Protein AF-K1SK72-F1 (afdb_monomer_lite)

Sequence (101 aa):
MTEEQFQRLERYRELTRLPVTTYFRKLIAESEIVERPSRIRFRLHEEVNKIDSNIRQILRNPRAKELDREAADRIRFLLEHILEQAYHINAYHDLSHKDGQ

Radius of gyration: 20.73 Å; chains: 1; bounding box: 44×26×58 Å

Structure (mmCIF, N/CA/C/O backbone):
data_AF-K1SK72-F1
#
_entry.id   AF-K1SK72-F1
#
loop_
_atom_site.group_PDB
_atom_site.id
_atom_site.type_symbol
_atom_site.label_atom_id
_atom_site.label_alt_id
_atom_site.label_comp_id
_atom_site.label_asym_id
_atom_site.label_entity_id
_atom_site.label_seq_id
_atom_site.pdbx_PDB_ins_code
_atom_site.Cartn_x
_atom_site.Cartn_y
_atom_site.Cartn_z
_atom_site.occupancy
_atom_site.B_iso_or_equiv
_atom_site.auth_seq_id
_atom_site.auth_comp_id
_atom_site.auth_asym_id
_atom_site.auth_atom_id
_atom_site.pdbx_PDB_model_num
ATOM 1 N N . MET A 1 1 ? -23.966 0.284 28.587 1.00 79.81 1 MET A N 1
ATOM 2 C CA . MET A 1 1 ? -22.622 -0.116 28.131 1.00 79.81 1 MET A CA 1
ATOM 3 C C . MET A 1 1 ? -22.016 -0.954 29.235 1.00 79.81 1 MET A C 1
ATOM 5 O O . MET A 1 1 ? -21.989 -0.478 30.362 1.00 79.81 1 MET A O 1
ATOM 9 N N . THR A 1 2 ? -21.666 -2.204 28.948 1.00 94.56 2 THR A N 1
ATOM 10 C CA . THR A 1 2 ? -21.021 -3.098 29.922 1.00 94.56 2 THR A CA 1
ATOM 11 C C . THR A 1 2 ? -19.523 -2.801 30.012 1.00 94.56 2 THR A C 1
ATOM 13 O O . THR A 1 2 ? -18.963 -2.164 29.118 1.00 94.56 2 THR A O 1
ATOM 16 N N . GLU A 1 3 ? -18.869 -3.281 31.068 1.00 93.88 3 GLU A N 1
ATOM 17 C CA . GLU A 1 3 ? -17.418 -3.147 31.250 1.00 93.88 3 GLU A CA 1
ATOM 18 C C . GLU A 1 3 ? -16.637 -3.752 30.069 1.00 93.88 3 GLU A C 1
ATOM 20 O O . GLU A 1 3 ? -15.750 -3.119 29.504 1.00 93.88 3 GLU A O 1
ATOM 25 N N . GLU A 1 4 ? -17.050 -4.925 29.585 1.00 91.69 4 GLU A N 1
ATOM 26 C CA . GLU A 1 4 ? -16.455 -5.557 28.400 1.00 91.69 4 GLU A CA 1
ATOM 27 C C . GLU A 1 4 ? -16.602 -4.705 27.130 1.00 91.69 4 GLU A C 1
ATOM 29 O O . GLU A 1 4 ? -15.674 -4.602 26.322 1.00 91.69 4 GLU A O 1
ATOM 34 N N . GLN A 1 5 ? -17.764 -4.068 26.940 1.00 87.19 5 GLN A N 1
ATOM 35 C CA . GLN A 1 5 ? -18.000 -3.174 25.805 1.00 87.19 5 GLN A CA 1
ATOM 36 C C . GLN A 1 5 ? -17.120 -1.924 25.887 1.00 87.19 5 GLN A C 1
ATOM 38 O O . GLN A 1 5 ? -16.616 -1.465 24.860 1.00 87.19 5 GLN A O 1
ATOM 43 N N . PHE A 1 6 ? -16.912 -1.396 27.094 1.00 90.00 6 PHE A N 1
ATOM 44 C CA . PHE A 1 6 ? -16.028 -0.262 27.333 1.00 90.00 6 PHE A CA 1
ATOM 45 C C . PHE A 1 6 ? -14.558 -0.622 27.070 1.00 90.00 6 PHE A C 1
ATOM 47 O O . PHE A 1 6 ? -13.883 0.079 26.319 1.00 90.00 6 PHE A O 1
ATOM 54 N N . GLN A 1 7 ? -14.084 -1.769 27.560 1.00 89.94 7 GLN A N 1
ATOM 55 C CA . GLN A 1 7 ? -12.729 -2.259 27.280 1.00 89.94 7 GLN A CA 1
ATOM 56 C C . GLN A 1 7 ? -12.498 -2.509 25.784 1.00 89.94 7 GLN A C 1
ATOM 58 O O . GLN A 1 7 ? -11.431 -2.210 25.245 1.00 89.94 7 GLN A O 1
ATOM 63 N N . ARG A 1 8 ? -13.507 -3.024 25.069 1.00 87.62 8 ARG A N 1
ATOM 64 C CA . ARG A 1 8 ? -13.445 -3.185 23.608 1.00 87.62 8 ARG A CA 1
ATOM 65 C C . ARG A 1 8 ? -13.348 -1.839 22.884 1.00 87.62 8 ARG A C 1
ATOM 67 O O . ARG A 1 8 ? -12.594 -1.739 21.916 1.00 87.62 8 ARG A O 1
ATOM 74 N N . LEU A 1 9 ? -14.063 -0.817 23.358 1.00 89.06 9 LEU A N 1
ATOM 75 C CA . LEU A 1 9 ? -13.963 0.548 22.836 1.00 89.06 9 LEU A CA 1
ATOM 76 C C . LEU A 1 9 ? -12.571 1.150 23.082 1.00 89.06 9 LEU A C 1
ATOM 78 O O . LEU A 1 9 ? -12.002 1.736 22.163 1.00 89.06 9 LEU A O 1
ATOM 82 N N . GLU A 1 10 ? -12.003 0.997 24.277 1.00 90.25 10 GLU A N 1
ATOM 83 C CA . GLU A 1 10 ? -10.664 1.521 24.578 1.00 90.25 10 GLU A CA 1
ATOM 84 C C . GLU A 1 10 ? -9.587 0.849 23.712 1.00 90.25 10 GLU A C 1
ATOM 86 O O . GLU A 1 10 ? -8.834 1.553 23.035 1.00 90.25 10 GLU A O 1
ATOM 91 N N . ARG A 1 11 ? -9.615 -0.485 23.564 1.00 87.31 11 ARG A N 1
ATOM 92 C CA . ARG A 1 11 ? -8.730 -1.199 22.620 1.00 87.31 11 ARG A CA 1
ATOM 93 C C . ARG A 1 11 ? -8.868 -0.693 21.183 1.00 87.31 11 ARG A C 1
ATOM 95 O O . ARG A 1 11 ? -7.873 -0.492 20.490 1.00 87.31 11 ARG A O 1
ATOM 102 N N . TYR A 1 12 ? -10.094 -0.434 20.722 1.00 86.19 12 TYR A N 1
ATOM 103 C CA . TYR A 1 12 ? -10.316 0.144 19.394 1.00 86.19 12 TYR A CA 1
ATOM 104 C C . TYR A 1 12 ? -9.640 1.510 19.236 1.00 86.19 12 TYR A C 1
ATOM 106 O O . TYR A 1 12 ? -9.038 1.799 18.196 1.00 86.19 12 TYR A O 1
ATOM 114 N N . ARG A 1 13 ? -9.752 2.375 20.248 1.00 87.81 13 ARG A N 1
ATOM 115 C CA . ARG A 1 13 ? -9.159 3.717 20.213 1.00 87.81 13 ARG A CA 1
ATOM 116 C C . ARG A 1 13 ? -7.639 3.657 20.206 1.00 87.81 13 ARG A C 1
ATOM 118 O O . ARG A 1 13 ? -7.015 4.474 19.529 1.00 87.81 13 ARG A O 1
ATOM 125 N N . GLU A 1 14 ? -7.050 2.698 20.908 1.00 87.00 14 GLU A N 1
ATOM 126 C CA . GLU A 1 14 ? -5.605 2.473 20.903 1.00 87.00 14 GLU A CA 1
ATOM 127 C C . GLU A 1 14 ? -5.104 2.012 19.531 1.00 87.00 14 GLU A C 1
ATOM 129 O O . GLU A 1 14 ? -4.185 2.631 18.986 1.00 87.00 14 GLU A O 1
ATOM 134 N N . LEU A 1 15 ? -5.759 1.001 18.948 1.00 83.19 15 LEU A N 1
ATOM 135 C CA . LEU A 1 15 ? -5.384 0.403 17.661 1.00 83.19 15 LEU A CA 1
ATOM 136 C C . LEU A 1 15 ? -5.575 1.366 16.486 1.00 83.19 15 LEU A C 1
ATOM 138 O O . LEU A 1 15 ? -4.719 1.502 15.615 1.00 83.19 15 LEU A O 1
ATOM 142 N N . THR A 1 16 ? -6.709 2.059 16.438 1.00 82.69 16 THR A N 1
ATOM 143 C CA . THR A 1 16 ? -7.079 2.853 15.256 1.00 82.69 16 THR A CA 1
ATOM 144 C C . THR A 1 16 ? -6.725 4.329 15.393 1.00 82.69 16 THR A C 1
ATOM 146 O O . THR A 1 16 ? -6.599 5.038 14.394 1.00 82.69 16 THR A O 1
ATOM 149 N N . ARG A 1 17 ? -6.579 4.827 16.630 1.00 83.56 17 ARG A N 1
ATOM 150 C CA . ARG A 1 17 ? -6.503 6.265 16.948 1.00 83.56 17 ARG A CA 1
ATOM 151 C C . ARG A 1 17 ? -7.684 7.072 16.393 1.00 83.56 17 ARG A C 1
ATOM 153 O O . ARG A 1 17 ? -7.567 8.284 16.221 1.00 83.56 17 ARG A O 1
ATOM 160 N N . LEU A 1 18 ? -8.813 6.418 16.110 1.00 85.50 18 LEU A N 1
ATOM 161 C CA . LEU A 1 18 ? -10.009 7.063 15.581 1.00 85.50 18 LEU A CA 1
ATOM 162 C C . LEU A 1 18 ? -10.928 7.553 16.713 1.00 85.50 18 LEU A C 1
ATOM 164 O O . LEU A 1 18 ? -10.954 6.966 17.799 1.00 85.50 18 LEU A O 1
ATOM 168 N N . PRO A 1 19 ? -11.733 8.606 16.472 1.00 89.75 19 PRO A N 1
ATOM 169 C CA . PRO A 1 19 ? -12.733 9.060 17.432 1.00 89.75 19 PRO A CA 1
ATOM 170 C C . PRO A 1 19 ? -13.769 7.977 17.754 1.00 89.75 19 PRO A C 1
ATOM 172 O O . PRO A 1 19 ? -14.143 7.189 16.883 1.00 89.75 19 PRO A O 1
ATOM 175 N N . VAL A 1 20 ? -14.322 8.020 18.970 1.00 91.00 20 VAL A N 1
ATOM 176 C CA . VAL A 1 20 ? -15.399 7.125 19.442 1.00 91.00 20 VAL A CA 1
ATOM 177 C C . VAL A 1 20 ? -16.598 7.105 18.486 1.00 91.00 20 VAL A C 1
ATOM 179 O O . VAL A 1 20 ? -17.184 6.061 18.227 1.00 91.00 20 VAL A O 1
ATOM 182 N N . THR A 1 21 ? -16.942 8.240 17.879 1.00 93.00 21 THR A N 1
ATOM 183 C CA . THR A 1 21 ? -18.030 8.311 16.889 1.00 93.00 21 THR A CA 1
ATOM 184 C C . THR A 1 21 ? -17.760 7.453 15.653 1.00 93.00 21 THR A C 1
ATOM 186 O O . THR A 1 21 ? -18.685 6.898 15.066 1.00 93.00 21 THR A O 1
ATOM 189 N N . THR A 1 22 ? -16.494 7.298 15.268 1.00 89.69 22 THR A N 1
ATOM 190 C CA . THR A 1 22 ? -16.090 6.459 14.135 1.00 89.69 22 THR A CA 1
ATOM 191 C C . THR A 1 22 ? -16.166 4.978 14.481 1.00 89.69 22 THR A C 1
ATOM 193 O O . THR A 1 22 ? -16.570 4.200 13.622 1.00 89.69 22 THR A O 1
ATOM 196 N N . TYR A 1 23 ? -15.867 4.604 15.732 1.00 87.06 23 TYR A N 1
ATOM 197 C CA . TYR A 1 23 ? -16.105 3.245 16.228 1.00 87.06 23 TYR A CA 1
ATOM 198 C C . TYR A 1 23 ? -17.564 2.845 16.042 1.00 87.06 23 TYR A C 1
ATOM 200 O O . TYR A 1 23 ? -17.850 1.849 15.389 1.00 87.06 23 TYR A O 1
ATOM 208 N N . PHE A 1 24 ? -18.489 3.661 16.555 1.00 90.06 24 PHE A N 1
ATOM 209 C CA . PHE A 1 24 ? -19.912 3.352 16.474 1.00 90.06 24 PHE A CA 1
ATOM 210 C C . PHE A 1 24 ? -20.420 3.320 15.035 1.00 90.06 24 PHE A C 1
ATOM 212 O O . PHE A 1 24 ? -21.157 2.404 14.688 1.00 90.06 24 PHE A O 1
ATOM 219 N N . ARG A 1 25 ? -19.982 4.246 14.168 1.00 91.19 25 ARG A N 1
ATOM 220 C CA . ARG A 1 25 ? -20.323 4.180 12.736 1.00 91.19 25 ARG A CA 1
ATOM 221 C C . ARG A 1 25 ? -19.855 2.874 12.096 1.00 91.19 25 ARG A C 1
ATOM 223 O O . ARG A 1 25 ? -20.636 2.257 11.385 1.00 91.19 25 ARG A O 1
ATOM 230 N N . LYS A 1 26 ? -18.614 2.446 12.359 1.00 88.25 26 LYS A N 1
ATOM 231 C CA . LYS A 1 26 ? -18.079 1.181 11.833 1.00 88.25 26 LYS A CA 1
ATOM 232 C C . LYS A 1 26 ? -18.802 -0.036 12.404 1.00 88.25 26 LYS A C 1
ATOM 234 O O . LYS A 1 26 ? -19.055 -0.967 11.656 1.00 88.25 26 LYS A O 1
ATOM 239 N N . LEU A 1 27 ? -19.159 -0.007 13.688 1.00 85.88 27 LEU A N 1
ATOM 240 C CA . LEU A 1 27 ? -19.906 -1.078 14.343 1.00 85.88 27 LEU A CA 1
ATOM 241 C C . LEU A 1 27 ? -21.310 -1.235 13.742 1.00 85.88 27 LEU A C 1
ATOM 243 O O . LEU A 1 27 ? -21.713 -2.348 13.438 1.00 85.88 27 LEU A O 1
ATOM 247 N N . ILE A 1 28 ? -22.026 -0.124 13.538 1.00 90.25 28 ILE A N 1
ATOM 248 C CA . ILE A 1 28 ? -23.364 -0.110 12.921 1.00 90.25 28 ILE A CA 1
ATOM 249 C C . ILE A 1 28 ? -23.300 -0.574 11.464 1.00 90.25 28 ILE A C 1
ATOM 251 O O . ILE A 1 28 ? -24.182 -1.288 11.007 1.00 90.25 28 ILE A O 1
ATOM 255 N N . ALA A 1 29 ? -22.267 -0.155 10.734 1.00 92.06 29 ALA A N 1
ATOM 256 C CA . ALA A 1 29 ? -22.069 -0.516 9.335 1.00 92.06 29 ALA A CA 1
ATOM 257 C C . ALA A 1 29 ? -21.371 -1.874 9.142 1.00 92.06 29 ALA A C 1
ATOM 259 O O . ALA A 1 29 ? -20.937 -2.153 8.027 1.00 92.06 29 ALA A O 1
ATOM 260 N N . GLU A 1 30 ? -21.174 -2.655 10.214 1.00 86.75 30 GLU A N 1
ATOM 261 C CA . GLU A 1 30 ? -20.474 -3.953 10.209 1.00 86.75 30 GLU A CA 1
ATOM 262 C C . GLU A 1 30 ? -19.141 -3.925 9.437 1.00 86.75 30 GLU A C 1
ATOM 264 O O . GLU A 1 30 ? -18.722 -4.880 8.788 1.00 86.75 30 GLU A O 1
ATOM 269 N N . SER A 1 31 ? -18.465 -2.778 9.482 1.00 84.88 31 SER A N 1
ATOM 270 C CA . SER A 1 31 ? -17.263 -2.532 8.701 1.00 84.88 31 SER A CA 1
ATOM 271 C C . SER A 1 31 ? -16.041 -3.128 9.376 1.00 84.88 31 SER A C 1
ATOM 273 O O . SER A 1 31 ? -15.891 -3.047 10.597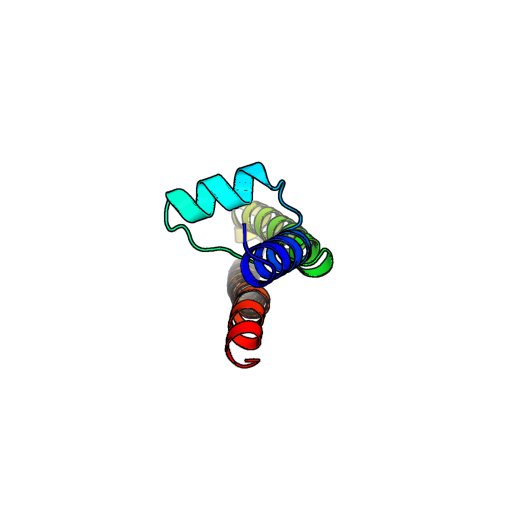 1.00 84.88 31 SER A O 1
ATOM 275 N N . GLU A 1 32 ? -15.095 -3.598 8.565 1.00 81.06 32 GLU A N 1
ATOM 276 C CA . GLU A 1 32 ? -13.803 -4.035 9.074 1.00 81.06 32 GLU A CA 1
ATOM 277 C C . GLU A 1 32 ? -13.094 -2.895 9.830 1.00 81.06 32 GLU A C 1
ATOM 279 O O . GLU A 1 32 ? -13.069 -1.714 9.430 1.00 81.06 32 GLU A O 1
ATOM 284 N N . ILE A 1 33 ? -12.545 -3.266 10.983 1.00 74.94 33 ILE A N 1
ATOM 285 C CA . ILE A 1 33 ? -11.736 -2.408 11.834 1.00 74.94 33 ILE A CA 1
ATOM 286 C C . ILE A 1 33 ? -10.288 -2.778 11.562 1.00 74.94 33 ILE A C 1
ATOM 288 O O . ILE A 1 33 ? -9.834 -3.849 11.948 1.00 74.94 33 ILE A O 1
ATOM 292 N N . VAL A 1 34 ? -9.577 -1.864 10.914 1.00 75.38 34 VAL A N 1
ATOM 293 C CA . VAL A 1 34 ? -8.167 -2.035 10.572 1.00 75.38 34 VAL A CA 1
ATOM 294 C C . VAL A 1 34 ? -7.343 -1.158 11.503 1.00 75.38 34 VAL A C 1
ATOM 296 O O . VAL A 1 34 ? -7.692 0.004 11.745 1.00 75.38 34 VAL A O 1
ATOM 299 N N . GLU A 1 35 ? -6.270 -1.724 12.049 1.00 78.56 35 GLU A N 1
ATOM 300 C CA . GLU A 1 35 ? -5.308 -0.983 12.857 1.00 78.56 35 GLU A CA 1
ATOM 301 C C . GLU A 1 35 ? -4.711 0.173 12.049 1.00 78.56 35 GLU A C 1
ATOM 303 O O . GLU A 1 35 ? -4.495 0.089 10.837 1.00 78.56 35 GLU A O 1
ATOM 308 N N . ARG A 1 36 ? -4.412 1.280 12.725 1.00 79.56 36 ARG A N 1
ATOM 309 C CA . ARG A 1 36 ? -3.701 2.378 12.088 1.00 79.56 36 ARG A CA 1
ATOM 310 C C . ARG A 1 36 ? -2.306 1.903 11.656 1.00 79.56 36 ARG A C 1
ATOM 312 O O . ARG A 1 36 ? -1.545 1.423 12.495 1.00 79.56 36 ARG A O 1
ATOM 319 N N . PRO A 1 37 ? -1.898 2.133 10.395 1.00 76.75 37 PRO A N 1
ATOM 320 C CA . PRO A 1 37 ? -0.527 1.895 9.972 1.00 76.75 37 PRO A CA 1
ATOM 321 C C . PRO A 1 37 ? 0.483 2.605 10.882 1.00 76.75 37 PRO A C 1
ATOM 323 O O . PRO A 1 37 ? 0.317 3.787 11.204 1.00 76.75 37 PRO A O 1
ATOM 326 N N . SER A 1 38 ? 1.548 1.905 11.279 1.00 82.62 38 SER A N 1
ATOM 327 C CA . SER A 1 38 ? 2.626 2.518 12.054 1.00 82.62 38 SER A CA 1
ATOM 328 C C . SER A 1 38 ? 3.250 3.679 11.270 1.00 82.62 38 SER A C 1
ATOM 330 O O . SER A 1 38 ? 3.226 3.715 10.037 1.00 82.62 38 SER A O 1
ATOM 332 N N . ARG A 1 39 ? 3.856 4.646 11.972 1.00 84.75 39 ARG A N 1
ATOM 333 C CA . ARG A 1 39 ? 4.524 5.788 11.318 1.00 84.75 39 ARG A CA 1
ATOM 334 C C . ARG A 1 39 ? 5.613 5.335 10.339 1.00 84.75 39 ARG A C 1
ATOM 336 O O . ARG A 1 39 ? 5.837 5.998 9.332 1.00 84.75 39 ARG A O 1
ATOM 343 N N . ILE A 1 40 ? 6.270 4.214 10.640 1.00 86.25 40 ILE A N 1
ATOM 344 C CA . ILE A 1 40 ? 7.280 3.601 9.774 1.00 86.25 40 ILE A CA 1
ATOM 345 C C . ILE A 1 40 ? 6.622 3.067 8.496 1.00 86.25 40 ILE A C 1
ATOM 347 O O . ILE A 1 40 ? 7.106 3.388 7.416 1.00 86.25 40 ILE A O 1
ATOM 351 N N . ARG A 1 41 ? 5.487 2.353 8.593 1.00 82.25 41 ARG A N 1
ATOM 352 C CA . ARG A 1 41 ? 4.733 1.868 7.418 1.00 82.25 41 ARG A CA 1
ATOM 353 C C . ARG A 1 41 ? 4.259 3.017 6.532 1.00 82.25 41 ARG A C 1
ATOM 355 O O . ARG A 1 41 ? 4.440 2.979 5.320 1.00 82.25 41 ARG A O 1
ATOM 362 N N . PHE A 1 42 ? 3.719 4.070 7.143 1.00 84.56 42 PHE A N 1
ATOM 363 C CA . PHE A 1 42 ? 3.283 5.253 6.403 1.00 84.56 42 PHE A CA 1
ATOM 364 C C . PHE A 1 42 ? 4.439 5.898 5.624 1.00 84.56 42 PHE A C 1
ATOM 366 O O . PHE A 1 42 ? 4.293 6.184 4.439 1.00 8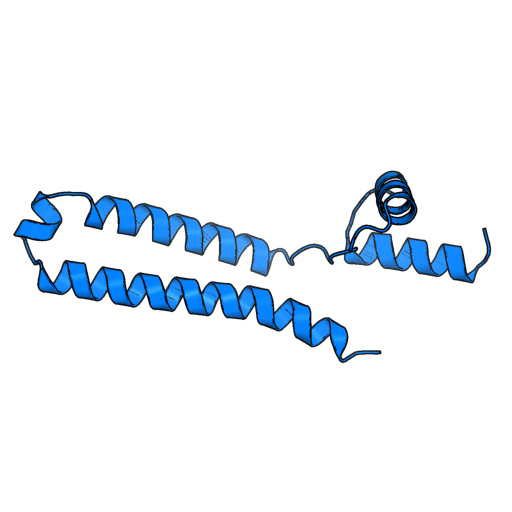4.56 42 PHE A O 1
ATOM 373 N N . ARG A 1 43 ? 5.607 6.065 6.262 1.00 89.50 43 ARG A N 1
ATOM 374 C CA . ARG A 1 43 ? 6.809 6.587 5.594 1.00 89.50 43 ARG A CA 1
ATOM 375 C C . ARG A 1 43 ? 7.319 5.658 4.499 1.00 89.50 43 ARG A C 1
ATOM 377 O O . ARG A 1 43 ? 7.674 6.145 3.438 1.00 89.50 43 ARG A O 1
ATOM 384 N N . LEU A 1 44 ? 7.345 4.346 4.732 1.00 88.69 44 LEU A N 1
ATOM 385 C CA . LEU A 1 44 ? 7.762 3.379 3.716 1.00 88.69 44 LEU A CA 1
ATOM 386 C C . LEU A 1 44 ? 6.896 3.510 2.460 1.00 88.69 44 LEU A C 1
ATOM 388 O O . LEU A 1 44 ? 7.429 3.626 1.363 1.00 88.69 44 LEU A O 1
ATOM 392 N N . HIS A 1 45 ? 5.573 3.546 2.627 1.00 87.12 45 HIS A N 1
ATOM 393 C CA . HIS A 1 45 ? 4.651 3.726 1.510 1.00 87.12 45 HIS A CA 1
ATOM 394 C C . HIS A 1 45 ? 4.888 5.054 0.775 1.00 87.12 45 HIS A C 1
ATOM 396 O O . HIS A 1 45 ? 4.938 5.081 -0.452 1.00 87.12 45 HIS A O 1
ATOM 402 N N . GLU A 1 46 ? 5.079 6.147 1.515 1.00 91.19 46 GLU A N 1
ATOM 403 C CA . GLU A 1 46 ? 5.364 7.463 0.938 1.00 91.19 46 GLU A CA 1
ATOM 404 C C . GLU A 1 46 ? 6.658 7.465 0.107 1.0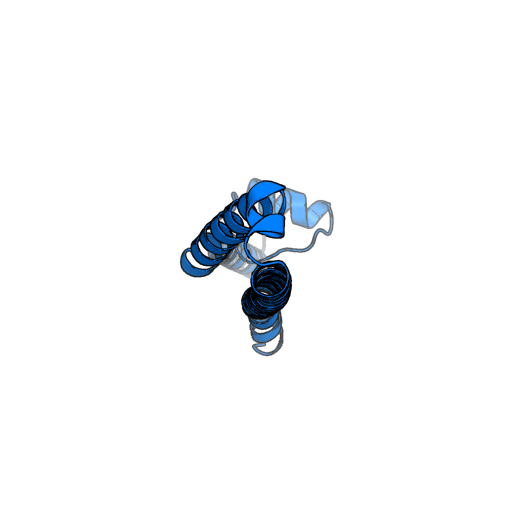0 91.19 46 GLU A C 1
ATOM 406 O O . GLU A 1 46 ? 6.661 7.929 -1.035 1.00 91.19 46 GLU A O 1
ATOM 411 N N . GLU A 1 47 ? 7.748 6.922 0.649 1.00 93.62 47 GLU A N 1
ATOM 412 C CA . GLU A 1 47 ? 9.047 6.894 -0.027 1.00 93.62 47 GLU A CA 1
ATOM 413 C C . GLU A 1 47 ? 9.041 5.962 -1.245 1.00 93.62 47 GLU A C 1
ATOM 415 O O . GLU A 1 47 ? 9.540 6.333 -2.308 1.00 93.62 47 GLU A O 1
ATOM 420 N N . VAL A 1 48 ? 8.399 4.794 -1.142 1.00 93.88 48 VAL A N 1
ATOM 421 C CA . VAL A 1 48 ? 8.227 3.874 -2.278 1.00 93.88 48 VAL A CA 1
ATOM 422 C C . VAL A 1 48 ? 7.426 4.536 -3.401 1.00 93.88 48 VAL A C 1
ATOM 424 O O . VAL A 1 48 ? 7.827 4.455 -4.561 1.00 93.88 48 VAL A O 1
ATOM 427 N N . ASN A 1 49 ? 6.354 5.266 -3.078 1.00 92.88 49 ASN A N 1
ATOM 428 C CA . ASN A 1 49 ? 5.569 5.995 -4.079 1.00 92.88 49 ASN A CA 1
ATOM 429 C C . ASN A 1 49 ? 6.380 7.097 -4.778 1.00 92.88 49 ASN A C 1
ATOM 431 O O . ASN A 1 49 ? 6.239 7.298 -5.987 1.00 92.88 49 ASN A O 1
ATOM 435 N N . LYS A 1 50 ? 7.241 7.817 -4.044 1.00 95.69 50 LYS A N 1
ATOM 436 C CA . LYS A 1 50 ? 8.143 8.820 -4.638 1.00 95.69 50 LYS A CA 1
ATOM 437 C C . LYS A 1 50 ? 9.112 8.168 -5.624 1.00 95.69 50 LYS A C 1
ATOM 439 O O . LYS A 1 50 ? 9.280 8.673 -6.734 1.00 95.69 50 LYS A O 1
ATOM 444 N N . ILE A 1 51 ? 9.714 7.039 -5.241 1.00 93.75 51 ILE A N 1
ATOM 445 C CA . ILE A 1 51 ? 10.633 6.275 -6.096 1.00 93.75 51 ILE A CA 1
ATOM 446 C C . ILE A 1 51 ? 9.915 5.780 -7.357 1.00 93.75 51 ILE A C 1
ATOM 448 O O . ILE A 1 51 ? 10.408 6.017 -8.460 1.00 93.75 51 ILE A O 1
ATOM 452 N N . ASP A 1 52 ? 8.736 5.170 -7.214 1.00 95.38 52 ASP A N 1
ATOM 453 C CA . ASP A 1 52 ? 7.919 4.694 -8.338 1.00 95.38 52 ASP A CA 1
ATOM 454 C C . ASP A 1 52 ? 7.597 5.821 -9.323 1.00 95.38 52 ASP A C 1
ATOM 456 O O . ASP A 1 52 ? 7.855 5.701 -10.522 1.00 95.38 52 ASP A O 1
ATOM 460 N N . SER A 1 53 ? 7.113 6.959 -8.820 1.00 96.06 53 SER A N 1
ATOM 461 C CA . SER A 1 53 ? 6.810 8.123 -9.653 1.00 96.06 53 SER A CA 1
ATOM 462 C C . SER A 1 53 ? 8.043 8.623 -10.411 1.00 96.06 53 SER A C 1
ATOM 464 O O . SER A 1 53 ? 7.981 8.814 -11.629 1.00 96.06 53 SER A O 1
ATOM 466 N N . ASN A 1 54 ? 9.174 8.797 -9.721 1.00 94.69 54 ASN A N 1
ATOM 467 C CA . ASN A 1 54 ? 10.412 9.289 -10.327 1.00 94.69 54 ASN A CA 1
ATOM 468 C C . ASN A 1 54 ? 10.930 8.332 -11.409 1.00 94.69 54 ASN A C 1
ATOM 470 O O . ASN A 1 54 ? 11.264 8.761 -12.515 1.00 94.69 54 ASN A O 1
ATOM 474 N N . ILE A 1 55 ? 10.942 7.026 -11.134 1.00 92.50 55 ILE A N 1
ATOM 475 C CA . ILE A 1 55 ? 11.383 6.025 -12.108 1.00 92.50 55 ILE A CA 1
ATOM 476 C C . ILE A 1 55 ? 10.427 5.983 -13.303 1.00 92.50 55 ILE A C 1
ATOM 478 O O . ILE A 1 55 ? 10.883 5.995 -14.446 1.00 92.50 55 ILE A O 1
ATOM 482 N N . ARG A 1 56 ? 9.105 6.016 -13.093 1.00 93.81 56 ARG A N 1
ATOM 483 C CA . ARG A 1 56 ? 8.139 6.079 -14.204 1.00 93.81 56 ARG A CA 1
ATOM 484 C C . ARG A 1 56 ? 8.321 7.327 -15.058 1.00 93.81 56 ARG A C 1
ATOM 486 O O . ARG A 1 56 ? 8.143 7.242 -16.271 1.00 93.81 56 ARG A O 1
ATOM 493 N N . GLN A 1 57 ? 8.671 8.469 -14.467 1.00 92.69 57 GLN A N 1
ATOM 494 C CA . GLN A 1 57 ? 8.989 9.684 -15.222 1.00 92.69 57 GLN A CA 1
ATOM 495 C C . GLN A 1 57 ? 10.233 9.488 -16.098 1.00 92.69 57 GLN A C 1
ATOM 497 O O . GLN A 1 57 ? 10.174 9.777 -17.295 1.00 92.69 57 GLN A O 1
ATOM 502 N N . ILE A 1 58 ? 11.315 8.922 -15.550 1.00 88.81 58 ILE A N 1
ATOM 503 C CA . ILE A 1 58 ? 12.533 8.589 -16.310 1.00 88.81 58 ILE A CA 1
ATOM 504 C C . ILE A 1 58 ? 12.198 7.625 -17.454 1.00 88.81 58 ILE A C 1
ATOM 506 O O . ILE A 1 58 ? 12.507 7.901 -18.611 1.00 88.81 58 ILE A O 1
ATOM 510 N N . LEU A 1 59 ? 11.482 6.538 -17.160 1.00 88.44 59 LEU A N 1
ATOM 511 C CA . LEU A 1 59 ? 11.099 5.515 -18.135 1.00 88.44 59 LEU A CA 1
ATOM 512 C C . LEU A 1 59 ? 10.060 5.989 -19.158 1.00 88.44 59 LEU A C 1
ATOM 514 O O . LEU A 1 59 ? 9.798 5.278 -20.128 1.00 88.44 59 LEU A O 1
ATOM 518 N N . ARG A 1 60 ? 9.421 7.145 -18.966 1.00 90.31 60 ARG A N 1
ATOM 519 C CA . ARG A 1 60 ? 8.547 7.771 -19.972 1.00 90.31 60 ARG A CA 1
ATOM 520 C C . ARG A 1 60 ? 9.320 8.679 -20.920 1.00 90.31 60 ARG A C 1
ATOM 522 O O . ARG A 1 60 ? 8.837 8.903 -22.025 1.00 90.31 60 ARG A O 1
ATOM 529 N N . ASN A 1 61 ? 10.498 9.163 -20.526 1.00 89.19 61 ASN A N 1
ATOM 530 C CA . ASN A 1 61 ? 11.323 10.027 -21.358 1.00 89.19 61 ASN A CA 1
ATOM 531 C C . ASN A 1 61 ? 11.889 9.239 -22.562 1.00 89.19 61 ASN A C 1
ATOM 533 O O . ASN A 1 61 ? 12.669 8.306 -22.358 1.00 89.19 61 ASN A O 1
ATOM 537 N N . PRO A 1 62 ? 11.544 9.601 -23.814 1.00 84.88 62 PRO A N 1
ATOM 538 C CA . PRO A 1 62 ? 12.042 8.911 -25.007 1.00 84.88 62 PRO A CA 1
ATOM 539 C C . PRO A 1 62 ? 13.571 8.919 -25.105 1.00 84.88 62 PRO A C 1
ATOM 541 O O . PRO A 1 62 ? 14.167 7.885 -25.387 1.00 84.88 62 PRO A O 1
ATOM 544 N N . ARG A 1 63 ? 14.213 10.037 -24.738 1.00 85.06 63 ARG A N 1
ATOM 545 C CA . ARG A 1 63 ? 15.678 10.169 -24.763 1.00 85.06 63 ARG A CA 1
ATOM 546 C C . ARG A 1 63 ? 16.364 9.207 -23.797 1.00 85.06 63 ARG A C 1
ATOM 548 O O . ARG A 1 63 ? 17.441 8.710 -24.091 1.00 85.06 63 ARG A O 1
ATOM 555 N N . ALA A 1 64 ? 15.741 8.920 -22.653 1.00 79.44 64 ALA A N 1
ATOM 556 C CA . ALA A 1 64 ? 16.280 7.956 -21.694 1.00 79.44 64 ALA A CA 1
ATOM 557 C C . ALA A 1 64 ? 16.251 6.522 -22.251 1.00 79.44 64 ALA A C 1
ATOM 559 O O . ALA A 1 64 ? 17.174 5.755 -22.005 1.00 79.44 64 ALA A O 1
ATOM 560 N N . LYS A 1 65 ? 15.225 6.173 -23.040 1.00 77.06 65 LYS A N 1
ATOM 561 C CA . LYS A 1 65 ? 15.126 4.861 -23.704 1.00 77.06 65 LYS A CA 1
ATOM 562 C C . LYS A 1 65 ? 16.090 4.713 -24.875 1.00 77.06 65 LYS A C 1
ATOM 564 O O . LYS A 1 65 ? 16.526 3.605 -25.160 1.00 77.06 65 LYS A O 1
ATOM 569 N N . GLU A 1 66 ? 16.368 5.812 -25.568 1.00 84.75 66 GLU A N 1
ATOM 570 C CA . GLU A 1 66 ? 17.319 5.856 -26.681 1.00 84.75 66 GLU A CA 1
ATOM 571 C C . GLU A 1 66 ? 18.771 5.746 -26.201 1.00 84.75 66 GLU A C 1
ATOM 573 O O . GLU A 1 66 ? 19.592 5.171 -26.908 1.00 84.75 66 GLU A O 1
ATOM 578 N N . LEU A 1 67 ? 19.077 6.263 -25.003 1.00 83.56 67 LEU A N 1
ATOM 579 C CA . LEU A 1 67 ? 20.408 6.178 -24.396 1.00 83.56 67 LEU A CA 1
ATOM 580 C C . LEU A 1 67 ? 20.802 4.740 -24.061 1.00 83.56 67 LEU A C 1
ATOM 582 O O . LEU A 1 67 ? 21.901 4.317 -24.405 1.00 83.56 67 LEU A O 1
ATOM 586 N N . ASP A 1 68 ? 19.918 4.006 -23.383 1.00 87.69 68 ASP A N 1
ATOM 587 C CA . ASP A 1 68 ? 20.155 2.608 -23.038 1.00 87.69 68 ASP A CA 1
ATOM 588 C C . ASP A 1 68 ? 18.828 1.896 -22.741 1.00 87.69 68 ASP A C 1
ATOM 590 O O . ASP A 1 68 ? 18.251 1.984 -21.650 1.00 87.69 68 ASP A O 1
ATOM 594 N N . ARG A 1 69 ? 18.326 1.183 -23.751 1.00 86.69 69 ARG A N 1
ATOM 595 C CA . ARG A 1 69 ? 17.082 0.418 -23.646 1.00 86.69 69 ARG A CA 1
ATOM 596 C C . ARG A 1 69 ? 17.200 -0.732 -22.648 1.00 86.69 69 ARG A C 1
ATOM 598 O O . ARG A 1 69 ? 16.240 -1.000 -21.931 1.00 86.69 69 ARG A O 1
ATOM 605 N N . GLU A 1 70 ? 18.358 -1.385 -22.582 1.00 90.69 70 GLU A N 1
ATOM 606 C CA . GLU A 1 70 ? 18.573 -2.514 -21.679 1.00 90.69 70 GLU A CA 1
ATOM 607 C C . GLU A 1 70 ? 18.572 -2.043 -20.221 1.00 90.69 70 GLU A C 1
ATOM 609 O O . GLU A 1 70 ? 17.903 -2.639 -19.375 1.00 90.69 70 GLU A O 1
ATOM 614 N N . ALA A 1 71 ? 19.242 -0.927 -19.924 1.00 88.94 71 ALA A N 1
ATOM 615 C CA . ALA A 1 71 ? 19.187 -0.316 -18.601 1.00 88.94 71 ALA A CA 1
ATOM 616 C C . ALA A 1 71 ? 17.762 0.120 -18.230 1.00 88.94 71 ALA A C 1
ATOM 618 O O . ALA A 1 71 ? 17.330 -0.109 -17.099 1.00 88.94 71 ALA A O 1
ATOM 619 N N . ALA A 1 72 ? 17.002 0.698 -19.167 1.00 88.94 72 ALA A N 1
ATOM 620 C CA . ALA A 1 72 ? 15.611 1.081 -18.929 1.00 88.94 72 ALA A CA 1
ATOM 621 C C . ALA A 1 72 ? 14.720 -0.130 -18.583 1.00 88.94 72 ALA A C 1
ATOM 623 O O . ALA A 1 72 ? 13.893 -0.048 -17.669 1.00 88.94 72 ALA A O 1
ATOM 624 N N . ASP A 1 73 ? 14.908 -1.260 -19.266 1.00 90.06 73 ASP A N 1
ATOM 625 C CA . ASP A 1 73 ? 14.166 -2.494 -18.993 1.00 90.06 73 ASP A CA 1
ATOM 626 C C . ASP A 1 73 ? 14.592 -3.129 -17.654 1.00 90.06 73 ASP A C 1
ATOM 628 O O . ASP A 1 73 ? 13.732 -3.522 -16.861 1.00 90.06 73 ASP A O 1
ATOM 632 N N . ARG A 1 74 ? 15.891 -3.126 -17.318 1.00 92.56 74 ARG A N 1
ATOM 633 C CA . ARG A 1 74 ? 16.393 -3.572 -16.001 1.00 92.56 74 ARG A CA 1
ATOM 634 C C . ARG A 1 74 ? 15.854 -2.717 -14.851 1.00 92.56 74 ARG A C 1
ATOM 636 O O . ARG A 1 74 ? 15.450 -3.255 -13.823 1.00 92.56 74 ARG A O 1
ATOM 643 N N . ILE A 1 75 ? 15.813 -1.393 -15.015 1.00 92.31 75 ILE A N 1
ATOM 644 C CA . ILE A 1 75 ? 15.259 -0.471 -14.011 1.00 92.31 75 ILE A CA 1
ATOM 645 C C . ILE A 1 75 ? 13.767 -0.742 -13.795 1.00 92.31 75 ILE A C 1
ATOM 647 O O . ILE A 1 75 ? 13.309 -0.750 -12.653 1.00 92.31 75 ILE A O 1
ATOM 651 N N . ARG A 1 76 ? 13.008 -0.995 -14.870 1.00 91.75 76 ARG A N 1
ATOM 652 C CA . ARG A 1 76 ? 11.588 -1.363 -14.774 1.00 91.75 76 ARG A CA 1
ATOM 653 C C . ARG A 1 76 ? 11.398 -2.651 -13.973 1.00 91.75 76 ARG A C 1
ATOM 655 O O . ARG A 1 76 ? 10.598 -2.663 -13.045 1.00 91.75 76 ARG A O 1
ATOM 662 N N . PHE A 1 77 ? 12.168 -3.687 -14.297 1.00 93.81 77 PHE A N 1
ATOM 663 C CA . PHE A 1 77 ? 12.121 -4.973 -13.602 1.00 93.81 77 PHE A CA 1
ATOM 664 C C . PHE A 1 77 ? 12.413 -4.835 -12.099 1.00 93.81 77 PHE A C 1
ATOM 666 O O . PHE A 1 77 ? 11.692 -5.384 -11.266 1.00 93.81 77 PHE A O 1
ATOM 673 N N . LEU A 1 78 ? 13.441 -4.060 -11.735 1.00 95.00 78 LEU A N 1
ATOM 674 C CA . LEU A 1 78 ? 13.789 -3.821 -10.331 1.00 95.00 78 LEU A CA 1
ATOM 675 C C . LEU A 1 78 ? 12.711 -3.019 -9.595 1.00 95.00 78 LEU A C 1
ATOM 677 O O . LEU A 1 78 ? 12.428 -3.305 -8.434 1.00 95.00 78 LEU A O 1
ATOM 681 N N . LEU A 1 79 ? 12.089 -2.040 -10.259 1.00 94.94 79 LEU A N 1
ATOM 682 C CA . LEU A 1 79 ? 10.973 -1.289 -9.686 1.00 94.94 79 LEU A CA 1
ATOM 683 C C . LEU A 1 79 ? 9.787 -2.209 -9.365 1.00 94.94 79 LEU A C 1
ATOM 685 O O . LEU A 1 79 ? 9.230 -2.105 -8.277 1.00 94.94 79 LEU A O 1
ATOM 689 N N . GLU A 1 80 ? 9.425 -3.120 -10.271 1.00 94.88 80 GLU A N 1
ATOM 690 C CA . GLU A 1 80 ? 8.352 -4.099 -10.036 1.00 94.88 80 GLU A CA 1
ATOM 691 C C . GLU A 1 80 ? 8.637 -4.957 -8.794 1.00 94.88 80 GLU A C 1
ATOM 693 O O . GLU A 1 80 ? 7.773 -5.082 -7.928 1.00 94.88 80 GLU A O 1
ATOM 698 N N . HIS A 1 81 ? 9.877 -5.433 -8.635 1.00 95.12 81 HIS A N 1
ATOM 699 C CA . HIS A 1 81 ? 10.290 -6.208 -7.460 1.00 95.12 81 HIS A CA 1
A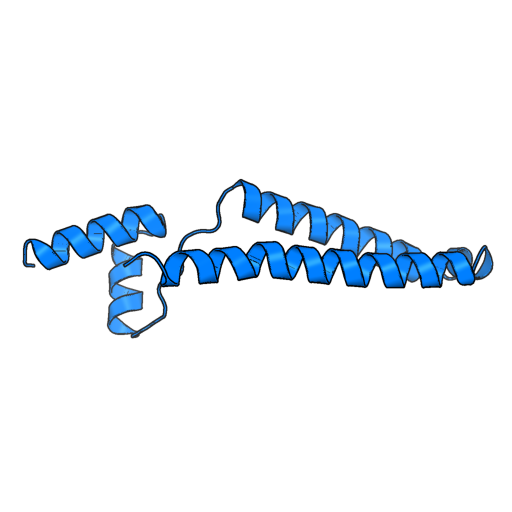TOM 700 C C . HIS A 1 81 ? 10.241 -5.395 -6.162 1.00 95.12 81 HIS A C 1
ATOM 702 O O . HIS A 1 81 ? 9.783 -5.892 -5.135 1.00 95.12 81 HIS A O 1
ATOM 708 N N . ILE A 1 82 ? 10.695 -4.137 -6.184 1.00 92.69 82 ILE A N 1
ATOM 709 C CA . ILE A 1 82 ? 10.644 -3.259 -5.004 1.00 92.69 82 ILE A CA 1
ATOM 710 C C . ILE A 1 82 ? 9.191 -2.997 -4.595 1.00 92.69 82 ILE A C 1
ATOM 712 O O . ILE A 1 82 ? 8.879 -3.006 -3.404 1.00 92.69 82 ILE A O 1
ATOM 716 N N . LEU A 1 83 ? 8.300 -2.778 -5.564 1.00 92.50 83 LEU A N 1
ATOM 717 C CA . LEU A 1 83 ? 6.876 -2.568 -5.305 1.00 92.50 83 LEU A CA 1
ATOM 718 C C . LEU A 1 83 ? 6.219 -3.813 -4.707 1.00 92.50 83 LEU A C 1
ATOM 720 O O . LEU A 1 83 ? 5.475 -3.696 -3.734 1.00 92.50 83 LEU A O 1
ATOM 724 N N . GLU A 1 84 ? 6.527 -4.992 -5.242 1.00 92.75 84 GLU A N 1
ATOM 725 C CA . GLU A 1 84 ? 6.052 -6.268 -4.710 1.00 92.75 84 GLU A CA 1
ATOM 7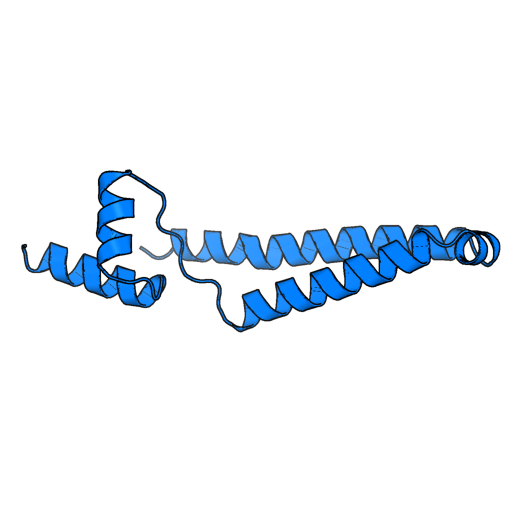26 C C . GLU A 1 84 ? 6.559 -6.500 -3.278 1.00 92.75 84 GLU A C 1
ATOM 728 O O . GLU A 1 84 ? 5.775 -6.780 -2.371 1.00 92.75 84 GLU A O 1
ATOM 733 N N . GLN A 1 85 ? 7.849 -6.276 -3.017 1.00 89.94 85 GLN A N 1
ATOM 734 C CA . GLN A 1 85 ? 8.414 -6.386 -1.670 1.00 89.94 85 GLN A CA 1
ATOM 735 C C . GLN A 1 85 ? 7.797 -5.381 -0.692 1.00 89.94 85 GLN A C 1
ATOM 737 O O . GLN A 1 85 ? 7.474 -5.741 0.440 1.00 89.94 85 GLN A O 1
ATOM 742 N N . ALA A 1 86 ? 7.588 -4.131 -1.110 1.00 89.69 86 ALA A N 1
ATOM 743 C CA . ALA A 1 86 ? 6.932 -3.122 -0.285 1.00 89.69 86 ALA A CA 1
ATOM 744 C C . ALA A 1 86 ? 5.469 -3.485 0.009 1.00 89.69 86 ALA A C 1
ATOM 746 O O . ALA A 1 86 ? 4.988 -3.255 1.122 1.00 89.69 86 ALA A O 1
ATOM 747 N N . TYR A 1 87 ? 4.764 -4.075 -0.961 1.00 87.25 87 TYR A N 1
ATOM 748 C CA . TYR A 1 87 ? 3.427 -4.622 -0.753 1.00 87.25 87 TYR A CA 1
ATOM 749 C C . TYR A 1 87 ? 3.453 -5.746 0.283 1.00 87.25 87 TYR A C 1
ATOM 751 O O . TYR A 1 87 ? 2.696 -5.690 1.249 1.00 87.25 87 TYR A O 1
ATOM 759 N N . HIS A 1 88 ? 4.370 -6.705 0.154 1.00 86.00 88 HIS A N 1
ATOM 760 C CA . HIS A 1 88 ? 4.530 -7.780 1.129 1.00 86.00 88 HIS A CA 1
ATOM 761 C C . HIS A 1 88 ? 4.865 -7.253 2.525 1.00 86.00 88 HIS A C 1
ATOM 763 O O . HIS A 1 88 ? 4.228 -7.668 3.483 1.00 86.00 88 HIS A O 1
ATOM 769 N N . ILE A 1 89 ? 5.783 -6.298 2.675 1.00 83.31 89 ILE A N 1
ATOM 770 C CA . ILE A 1 89 ? 6.101 -5.705 3.987 1.00 83.31 89 ILE A CA 1
ATOM 771 C C . ILE A 1 89 ? 4.859 -5.066 4.627 1.00 83.31 89 ILE A C 1
ATOM 773 O O . ILE A 1 89 ? 4.672 -5.159 5.841 1.00 83.31 89 ILE A O 1
ATOM 777 N N . ASN A 1 90 ? 3.995 -4.446 3.822 1.00 76.75 90 ASN A N 1
ATOM 778 C CA . ASN A 1 90 ? 2.730 -3.910 4.314 1.00 76.75 90 ASN A CA 1
ATOM 779 C C . ASN A 1 90 ? 1.723 -5.024 4.659 1.00 76.75 90 ASN A C 1
ATOM 781 O O . ASN A 1 90 ? 1.128 -4.968 5.730 1.00 76.75 90 ASN A O 1
ATOM 785 N N . ALA A 1 91 ? 1.581 -6.049 3.815 1.00 73.12 91 ALA A N 1
ATOM 786 C CA . ALA A 1 91 ? 0.590 -7.119 3.961 1.00 73.12 91 ALA A CA 1
ATOM 787 C C . ALA A 1 91 ? 0.949 -8.179 5.025 1.00 73.12 91 ALA A C 1
ATOM 789 O O . ALA A 1 91 ? 0.074 -8.649 5.748 1.00 73.12 91 ALA A O 1
ATOM 790 N N . TYR A 1 92 ? 2.227 -8.548 5.175 1.00 61.00 92 TYR A N 1
ATOM 791 C CA . TYR A 1 92 ? 2.686 -9.504 6.196 1.00 61.00 92 TYR A CA 1
ATOM 792 C C . TYR A 1 92 ? 2.414 -8.996 7.613 1.00 61.00 92 TYR A C 1
ATOM 794 O O . TYR A 1 92 ? 2.174 -9.789 8.519 1.00 61.00 92 TYR A O 1
ATOM 802 N N . HIS A 1 93 ? 2.404 -7.679 7.814 1.00 56.31 93 HIS A N 1
ATOM 803 C CA . HIS A 1 93 ? 2.110 -7.112 9.123 1.00 56.31 93 HIS A CA 1
ATOM 804 C C . HIS A 1 93 ? 0.618 -7.201 9.488 1.00 56.31 93 HIS A C 1
ATOM 806 O O . HIS A 1 93 ? 0.309 -7.267 10.676 1.00 56.31 93 HIS A O 1
ATOM 812 N N . ASP A 1 94 ? -0.282 -7.264 8.500 1.00 54.34 94 ASP A N 1
ATOM 813 C CA . ASP A 1 94 ? -1.724 -7.460 8.712 1.00 54.34 94 ASP A CA 1
ATOM 814 C C . ASP A 1 94 ? -2.065 -8.919 9.086 1.00 54.34 94 ASP A C 1
ATOM 816 O O . ASP A 1 94 ? -3.072 -9.173 9.747 1.00 54.34 94 ASP A O 1
ATOM 820 N N . LEU A 1 95 ? -1.214 -9.885 8.709 1.00 49.84 95 LEU A N 1
ATOM 821 C CA . LEU A 1 95 ? -1.373 -11.309 9.038 1.00 49.84 95 LEU A CA 1
ATOM 822 C C . LEU A 1 95 ? -0.788 -11.673 10.410 1.00 49.84 95 LEU A C 1
ATOM 824 O O . LEU A 1 95 ? -1.433 -12.397 11.163 1.00 49.84 95 LEU A O 1
ATOM 828 N N . SER A 1 96 ? 0.357 -11.102 10.801 1.00 46.81 96 SER A N 1
ATOM 829 C CA . SER A 1 96 ? 0.960 -11.340 12.126 1.00 46.81 96 SER A CA 1
ATOM 830 C C . SER A 1 96 ? 0.108 -10.841 13.307 1.00 46.81 96 SER A C 1
ATOM 832 O O . SER A 1 96 ? 0.386 -11.192 14.450 1.00 46.81 96 SER A O 1
ATOM 834 N N . HIS A 1 97 ? -0.932 -10.037 13.055 1.00 48.53 97 HIS A N 1
ATOM 835 C CA . HIS A 1 97 ? -1.929 -9.639 14.058 1.00 48.53 97 HIS A CA 1
ATOM 836 C C . HIS A 1 97 ? -3.140 -10.587 14.148 1.00 48.53 97 HIS A C 1
ATOM 838 O O . HIS A 1 97 ? -3.939 -10.438 15.072 1.00 48.53 97 HIS A O 1
ATOM 844 N N . LYS A 1 98 ? -3.293 -11.557 13.232 1.00 44.91 98 LYS A N 1
ATOM 845 C CA . LYS A 1 98 ? -4.372 -12.563 13.287 1.00 44.91 98 LYS A CA 1
ATOM 846 C C . LYS A 1 98 ? -4.013 -13.795 14.121 1.00 44.91 98 LYS A C 1
ATOM 848 O O . LYS A 1 98 ? -4.916 -14.391 14.695 1.00 44.91 98 LYS A O 1
ATOM 853 N N . ASP A 1 99 ? -2.726 -14.115 14.257 1.00 39.38 99 ASP A N 1
ATOM 854 C CA . ASP A 1 99 ? -2.253 -15.321 14.963 1.00 39.38 99 ASP A CA 1
ATOM 855 C C . ASP A 1 99 ? -1.908 -15.084 16.449 1.00 39.38 99 ASP A C 1
ATOM 857 O O . ASP A 1 99 ? -1.383 -15.965 17.126 1.00 39.38 99 ASP A O 1
ATOM 861 N N . GLY A 1 100 ? -2.195 -13.887 16.969 1.00 41.41 100 GLY A N 1
ATOM 862 C CA . GLY A 1 100 ? -2.001 -13.516 18.372 1.00 41.41 100 GLY A CA 1
ATOM 863 C C . GLY A 1 100 ? -3.324 -13.294 19.103 1.00 41.41 100 GLY A C 1
ATOM 864 O O . GLY A 1 100 ? -3.594 -12.168 19.526 1.00 41.41 100 GLY A O 1
ATOM 865 N N . GLN A 1 101 ? -4.150 -14.336 19.225 1.00 36.66 101 GLN A N 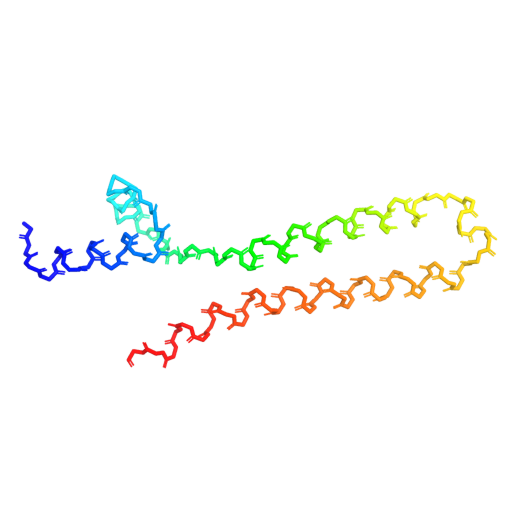1
ATOM 866 C CA . GLN A 1 101 ? -5.272 -14.400 20.172 1.00 36.66 101 GLN A CA 1
ATOM 867 C C . GLN A 1 101 ? -5.183 -15.656 21.030 1.00 36.66 101 GLN A C 1
ATOM 869 O O . GLN A 1 101 ? -4.936 -16.739 20.457 1.00 36.66 101 GLN A O 1
#

Organism: NCBI:txid408170

Secondary structure (DSSP, 8-state):
--HHHHHHHHHHHHHH---HHHHHHHHHTT----PPPPHHHHHHHHHHHHHHHHHHHHHH-HHHHHH-HHHHHHHHHHHHHHHHHHHHHHHHHHHTTTS--

Foldseek 3Di:
DDPVVVVVLVVLCVFAVDDSVVVVVCVVVVHDRHGDDDPVLVVLVVVLVVVLVVLVVLLVDPVSCVVPVPVNVVSVVVNVVSVVVSVCVVVVVRVVVVPPD

pLDDT: mean 84.09, std 13.2, range [36.66, 96.06]